Protein AF-A0A1C5FCP4-F1 (afdb_monomer)

Sequence (53 aa):
RMLVGGGLRLDHVDVLVAAGVDGFHIGGAARPGGWTHPVSVTAVQEWREALDT

Radius of gyration: 11.26 Å; Cα contacts (8 Å, |Δi|>4): 51; chains: 1; bounding box: 26×19×28 Å

Mean predicted aligned error: 2.34 Å

Solvent-accessible surface area (backbone atoms only — not comparable to full-atom values): 3373 Å² total; per-residue (Å²): 136,49,75,48,60,80,86,72,54,80,90,49,43,65,62,39,46,76,70,69,48,76,39,80,50,74,62,63,67,27,15,85,82,34,91,92,41,68,76,37,66,68,44,48,46,57,59,49,53,63,71,73,114

pLDDT: mean 95.87, std 3.47, range [78.19, 98.56]

Secondary structure (DSSP, 8-state):
--EEESS--GGGHHHHHHTT--EEE-SGGG-TT-TTSPPPHHHHHHHHHHHH-

Foldseek 3Di:
DDEDEDPDDLVCLVVCVVVVDDHYDDDVQQPVVDDVDDGDPVSVVSSVVSNVD

Structure (mmCIF, N/CA/C/O backbone):
data_AF-A0A1C5FCP4-F1
#
_entry.id   AF-A0A1C5FCP4-F1
#
loop_
_atom_site.group_PDB
_atom_site.id
_atom_site.type_symbol
_atom_site.label_atom_id
_atom_site.label_alt_id
_atom_site.label_comp_id
_atom_site.label_asym_id
_atom_site.label_entity_id
_atom_site.label_seq_id
_atom_site.pdbx_PDB_ins_code
_atom_site.Cartn_x
_atom_site.Cartn_y
_atom_site.Cartn_z
_atom_site.occupancy
_atom_site.B_iso_or_equiv
_atom_site.auth_seq_id
_atom_site.auth_comp_id
_atom_site.auth_asym_id
_atom_site.auth_atom_id
_atom_site.pdbx_PDB_model_num
ATOM 1 N N . ARG A 1 1 ? -1.304 -10.150 14.985 1.00 81.56 1 ARG A N 1
ATOM 2 C CA . ARG A 1 1 ? -0.732 -9.392 13.861 1.00 81.56 1 ARG A CA 1
ATOM 3 C C . ARG A 1 1 ? -0.873 -10.211 12.591 1.00 81.56 1 ARG A C 1
ATOM 5 O O . ARG A 1 1 ? -0.215 -11.242 12.473 1.00 81.56 1 ARG A O 1
ATOM 12 N N . MET A 1 2 ? -1.811 -9.824 11.732 1.00 92.00 2 MET A N 1
ATOM 13 C CA . MET A 1 2 ? -2.125 -10.463 10.456 1.00 92.00 2 MET A CA 1
ATOM 14 C C . MET A 1 2 ? -1.541 -9.604 9.336 1.00 92.00 2 MET A C 1
ATOM 16 O O . MET A 1 2 ? -1.846 -8.422 9.236 1.00 92.00 2 MET A O 1
ATOM 20 N N . LEU A 1 3 ? -0.702 -10.209 8.499 1.00 95.94 3 LEU A N 1
ATOM 21 C CA . LEU A 1 3 ? -0.117 -9.561 7.330 1.00 95.94 3 LEU A CA 1
ATOM 22 C C . LEU A 1 3 ? -0.785 -10.113 6.070 1.00 95.94 3 LEU A C 1
ATOM 24 O O . LEU A 1 3 ? -0.732 -11.322 5.839 1.00 95.94 3 LEU A O 1
ATOM 28 N N . VAL A 1 4 ? -1.377 -9.241 5.256 1.00 96.69 4 VAL A N 1
ATOM 29 C CA . VAL A 1 4 ? -1.988 -9.607 3.967 1.00 96.69 4 VAL A CA 1
ATOM 30 C C . VAL A 1 4 ? -1.173 -9.055 2.799 1.00 96.69 4 VAL A C 1
ATOM 32 O O . VAL A 1 4 ? -0.503 -8.031 2.918 1.00 96.69 4 VAL A O 1
ATOM 35 N N . GLY A 1 5 ? -1.202 -9.741 1.660 1.00 95.50 5 GLY A N 1
ATOM 36 C CA . GLY A 1 5 ? -0.429 -9.387 0.471 1.00 95.50 5 GLY A CA 1
ATOM 37 C C . GLY A 1 5 ? -0.849 -10.212 -0.743 1.00 95.50 5 GLY A C 1
ATOM 38 O O . GLY A 1 5 ? -1.718 -11.071 -0.642 1.00 95.50 5 GLY A O 1
ATOM 39 N N . GLY A 1 6 ? -0.203 -9.965 -1.885 1.00 92.69 6 GLY A N 1
ATOM 40 C CA . GLY A 1 6 ? -0.448 -10.706 -3.129 1.00 92.69 6 GLY A CA 1
ATOM 41 C C . GLY A 1 6 ? -1.602 -10.134 -3.954 1.00 92.69 6 GLY A C 1
ATOM 42 O O . GLY A 1 6 ? -2.741 -10.563 -3.835 1.00 92.69 6 GLY A O 1
ATOM 43 N N . GLY A 1 7 ? -1.297 -9.168 -4.826 1.00 93.94 7 GLY A N 1
ATOM 44 C CA . GLY A 1 7 ? -2.291 -8.569 -5.728 1.00 93.94 7 GLY A CA 1
ATOM 45 C C . GLY A 1 7 ? -3.242 -7.563 -5.070 1.00 93.94 7 GLY A C 1
ATOM 46 O O . GLY A 1 7 ? -4.264 -7.230 -5.666 1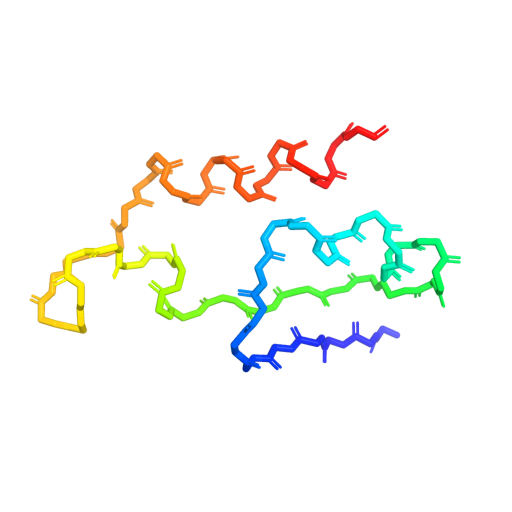.00 93.94 7 GLY A O 1
ATOM 47 N N . LEU A 1 8 ? -2.906 -7.078 -3.869 1.00 96.19 8 LEU A N 1
ATOM 48 C CA . LEU A 1 8 ? -3.642 -6.004 -3.206 1.00 96.19 8 LEU A CA 1
ATOM 49 C C . LEU A 1 8 ? -3.742 -4.767 -4.102 1.00 96.19 8 LEU A C 1
ATOM 51 O O . LEU A 1 8 ? -2.806 -4.425 -4.833 1.00 96.19 8 LEU A O 1
ATOM 55 N N . ARG A 1 9 ? -4.857 -4.059 -3.955 1.00 95.31 9 ARG A N 1
ATOM 56 C CA . ARG A 1 9 ? -5.105 -2.742 -4.540 1.00 95.31 9 ARG A CA 1
ATOM 57 C C . ARG A 1 9 ? -5.518 -1.757 -3.442 1.00 95.31 9 ARG A C 1
ATOM 59 O O . ARG A 1 9 ? -5.941 -2.182 -2.370 1.00 95.31 9 ARG A O 1
ATOM 66 N N . LEU A 1 10 ? -5.407 -0.455 -3.713 1.00 96.12 10 LEU A N 1
ATOM 67 C CA . LEU A 1 10 ? -5.761 0.598 -2.749 1.00 96.12 10 LEU A CA 1
ATOM 68 C C . LEU A 1 10 ? -7.228 0.509 -2.294 1.00 96.12 10 LEU A C 1
ATOM 70 O O . LEU A 1 10 ? -7.509 0.693 -1.117 1.00 96.12 10 LEU A O 1
ATOM 74 N N . ASP A 1 11 ? -8.148 0.121 -3.185 1.00 96.00 11 ASP A N 1
ATOM 75 C CA . ASP A 1 11 ? -9.577 -0.062 -2.877 1.00 96.00 11 ASP A CA 1
ATOM 76 C C . ASP A 1 11 ? -9.863 -1.221 -1.902 1.00 96.00 11 ASP A C 1
ATOM 78 O O . ASP A 1 11 ? -10.993 -1.382 -1.447 1.00 96.00 11 ASP A O 1
ATOM 82 N N . HIS A 1 12 ? -8.864 -2.043 -1.563 1.00 96.94 12 HIS A N 1
ATOM 83 C CA . HIS A 1 12 ? -9.001 -3.095 -0.551 1.00 96.94 12 HIS A CA 1
ATOM 84 C C . HIS A 1 12 ? -8.692 -2.621 0.868 1.00 96.94 12 HIS A C 1
ATOM 86 O O . HIS A 1 12 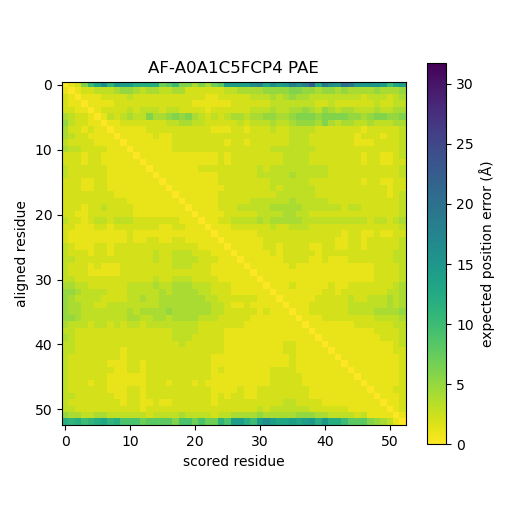? -9.012 -3.343 1.810 1.00 96.94 12 HIS A O 1
ATOM 92 N N . VAL A 1 13 ? -8.045 -1.466 1.043 1.00 96.31 13 VAL A N 1
ATOM 93 C CA . VAL A 1 13 ? -7.486 -1.065 2.342 1.00 96.31 13 VAL A CA 1
ATOM 94 C C . VAL A 1 13 ? -8.587 -0.871 3.384 1.00 96.31 13 VAL A C 1
ATOM 96 O O . VAL A 1 13 ? -8.573 -1.576 4.394 1.00 96.31 13 VAL A O 1
ATOM 99 N N . ASP A 1 14 ? -9.587 -0.034 3.104 1.00 95.81 14 ASP A N 1
ATOM 100 C CA . ASP A 1 14 ? -10.658 0.301 4.056 1.00 95.81 14 ASP A CA 1
ATOM 101 C 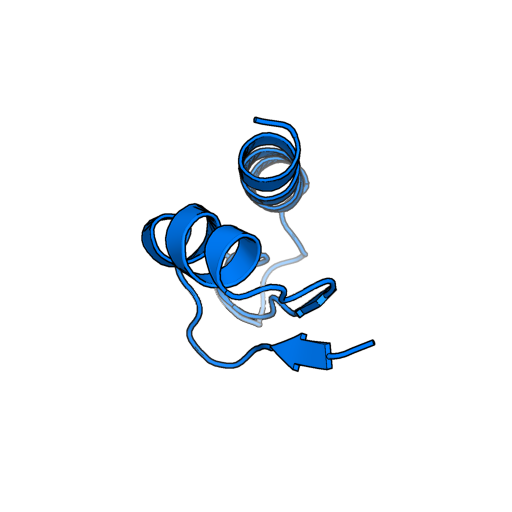C . ASP A 1 14 ? -11.384 -0.941 4.587 1.00 95.81 14 ASP A C 1
ATOM 103 O O . ASP A 1 14 ? -11.581 -1.104 5.793 1.00 95.81 14 ASP A O 1
ATOM 107 N N . VAL A 1 15 ? -11.749 -1.865 3.691 1.00 96.31 15 VAL A N 1
ATOM 108 C CA . VAL A 1 15 ? -12.476 -3.083 4.076 1.00 96.31 15 VAL A CA 1
ATOM 109 C C . VAL A 1 15 ? -11.606 -4.039 4.898 1.00 96.31 15 VAL A C 1
ATOM 111 O O . VAL A 1 15 ? -12.111 -4.699 5.805 1.00 96.31 15 VAL A O 1
ATOM 114 N N . LEU A 1 16 ? -10.298 -4.106 4.626 1.00 96.75 16 LEU A N 1
ATOM 115 C CA . LEU A 1 16 ? -9.369 -4.963 5.368 1.00 96.75 16 LEU A CA 1
ATOM 116 C C . LEU A 1 16 ? -9.042 -4.380 6.748 1.00 96.75 16 LEU A C 1
ATOM 118 O O . LEU A 1 16 ? -9.004 -5.129 7.726 1.00 96.75 16 LEU A O 1
ATOM 122 N N . VAL A 1 17 ? -8.873 -3.059 6.849 1.00 96.12 17 VAL A N 1
ATOM 123 C CA . VAL A 1 17 ? -8.720 -2.362 8.136 1.00 96.12 17 VAL A CA 1
ATOM 124 C C . VAL A 1 17 ? -9.974 -2.556 8.989 1.00 96.12 17 VAL A C 1
ATOM 126 O O . VAL A 1 17 ? -9.866 -2.968 10.145 1.00 96.12 17 VAL A O 1
ATOM 129 N N . ALA A 1 18 ? -11.168 -2.370 8.415 1.00 95.94 18 ALA A N 1
ATOM 130 C CA . ALA A 1 18 ? -12.434 -2.614 9.110 1.00 95.94 18 ALA A CA 1
ATOM 131 C C . ALA A 1 18 ? -12.596 -4.076 9.573 1.00 95.94 18 ALA A C 1
ATOM 133 O O . ALA A 1 18 ? -13.246 -4.340 10.585 1.00 95.94 18 ALA A O 1
ATOM 134 N N . ALA A 1 19 ? -11.974 -5.028 8.870 1.00 96.44 19 ALA A N 1
ATOM 135 C CA . ALA A 1 19 ? -11.928 -6.439 9.251 1.00 96.44 19 ALA A CA 1
ATOM 136 C C . ALA A 1 19 ? -10.856 -6.773 10.313 1.00 96.44 19 ALA A C 1
ATOM 138 O O . ALA A 1 19 ? -10.732 -7.933 10.711 1.00 96.44 19 ALA A O 1
ATOM 139 N N . GLY A 1 20 ? -10.086 -5.788 10.788 1.00 96.06 20 GLY A N 1
ATOM 140 C CA . GLY A 1 20 ? -9.073 -5.958 11.833 1.00 96.06 20 GLY A CA 1
ATOM 141 C C . GLY A 1 20 ? -7.690 -6.385 11.330 1.00 96.06 20 GLY A C 1
ATOM 142 O O . GLY A 1 20 ? -6.875 -6.863 12.124 1.00 96.06 20 GLY A O 1
ATOM 143 N N . VAL A 1 21 ? -7.404 -6.240 10.032 1.00 96.81 21 VAL A N 1
ATOM 144 C CA . VAL A 1 21 ? -6.056 -6.456 9.486 1.00 96.81 21 VAL A CA 1
ATOM 145 C C . VAL A 1 21 ? -5.135 -5.312 9.910 1.00 96.81 21 VAL A C 1
ATOM 147 O O . VAL A 1 21 ?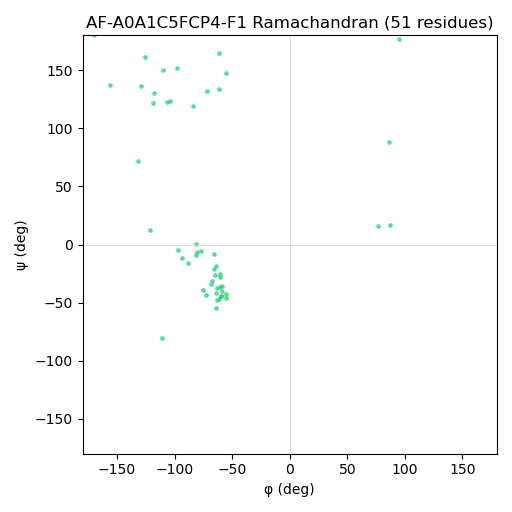 -5.468 -4.142 9.754 1.00 96.81 21 VAL A O 1
ATOM 150 N N . ASP A 1 22 ? -3.949 -5.654 10.414 1.00 94.38 22 ASP A N 1
ATOM 151 C CA . ASP A 1 22 ? -2.989 -4.708 11.001 1.00 94.38 22 ASP A CA 1
ATOM 152 C C . ASP A 1 22 ? -1.616 -4.711 10.293 1.00 94.38 22 ASP A C 1
ATOM 154 O O . ASP A 1 22 ? -0.628 -4.156 10.796 1.00 94.38 22 ASP A O 1
ATOM 158 N N . GLY A 1 23 ? -1.537 -5.336 9.113 1.00 96.44 23 GLY A N 1
ATOM 159 C CA . GLY A 1 23 ? -0.333 -5.397 8.293 1.00 96.44 23 GLY A CA 1
ATOM 160 C C . GLY A 1 23 ? -0.622 -5.631 6.810 1.00 96.44 23 GLY A C 1
ATOM 161 O O . GLY A 1 23 ? -1.393 -6.515 6.444 1.00 96.44 23 GLY A O 1
ATOM 162 N N . PHE A 1 24 ? 0.085 -4.893 5.950 1.00 97.19 24 PHE A N 1
ATOM 163 C CA . PHE A 1 24 ? -0.039 -4.957 4.492 1.00 97.19 24 PHE A CA 1
ATOM 164 C C . PHE A 1 24 ? 1.337 -5.131 3.836 1.00 97.19 24 PHE A C 1
ATOM 166 O O . PHE A 1 24 ? 2.307 -4.473 4.218 1.00 97.19 24 PHE A O 1
ATOM 173 N N . HIS A 1 25 ? 1.430 -6.017 2.845 1.00 97.06 25 HIS A N 1
ATOM 174 C CA . HIS A 1 25 ? 2.624 -6.237 2.033 1.00 97.06 25 HIS A CA 1
ATOM 175 C C . HIS A 1 25 ? 2.338 -5.933 0.561 1.00 97.06 25 HIS A C 1
ATOM 177 O O . HIS A 1 25 ? 1.502 -6.580 -0.075 1.00 97.06 25 HIS A O 1
ATOM 183 N N . ILE A 1 26 ? 3.102 -4.994 0.001 1.00 96.88 26 ILE A N 1
ATOM 184 C CA . ILE A 1 26 ? 3.039 -4.613 -1.409 1.00 96.88 26 ILE A CA 1
ATOM 185 C C . ILE A 1 26 ? 4.365 -4.894 -2.116 1.00 96.88 26 ILE A C 1
ATOM 187 O O . ILE A 1 26 ? 5.437 -4.519 -1.649 1.00 96.88 26 ILE A O 1
ATOM 191 N N . GLY A 1 27 ? 4.277 -5.561 -3.266 1.00 96.38 27 GLY A N 1
ATOM 192 C CA . GLY A 1 27 ? 5.409 -5.812 -4.160 1.00 96.38 27 GLY A CA 1
ATOM 193 C C . GLY A 1 27 ? 5.260 -5.016 -5.450 1.00 96.38 27 GLY A C 1
ATOM 194 O O . GLY A 1 27 ? 5.826 -3.936 -5.593 1.00 96.38 27 GLY A O 1
ATOM 195 N N . GLY A 1 28 ? 4.440 -5.532 -6.372 1.00 96.25 28 GLY A N 1
ATOM 196 C CA . GLY A 1 28 ? 4.174 -4.889 -7.664 1.00 96.25 28 GLY A CA 1
ATOM 197 C C . GLY A 1 28 ? 3.545 -3.499 -7.540 1.00 96.25 28 GLY A C 1
ATOM 198 O O . GLY A 1 28 ? 3.928 -2.598 -8.271 1.00 96.25 28 GLY A O 1
ATOM 199 N N . ALA A 1 29 ? 2.663 -3.280 -6.561 1.00 96.88 29 ALA A N 1
ATOM 200 C CA . ALA A 1 29 ? 2.058 -1.965 -6.346 1.00 96.88 29 ALA A CA 1
ATOM 201 C C . ALA A 1 29 ? 3.076 -0.888 -5.916 1.00 96.88 29 ALA A C 1
ATOM 203 O O . ALA A 1 29 ? 2.897 0.281 -6.229 1.00 96.88 29 ALA A O 1
ATOM 204 N N . ALA A 1 30 ? 4.191 -1.280 -5.287 1.00 97.94 30 ALA A N 1
ATOM 205 C CA . ALA A 1 30 ? 5.302 -0.374 -4.988 1.00 97.94 30 ALA A CA 1
ATOM 206 C C . ALA A 1 30 ? 6.234 -0.145 -6.200 1.00 97.94 30 ALA A C 1
ATOM 208 O O . ALA A 1 30 ? 7.163 0.660 -6.130 1.00 97.94 30 ALA A O 1
ATOM 209 N N . ARG A 1 31 ? 6.021 -0.868 -7.309 1.00 97.81 31 ARG A N 1
ATOM 210 C CA . ARG A 1 31 ? 6.824 -0.835 -8.541 1.00 97.81 31 ARG A CA 1
ATOM 211 C C . ARG A 1 31 ? 5.912 -0.696 -9.768 1.00 97.81 31 ARG A C 1
ATOM 213 O O . ARG A 1 31 ? 5.794 -1.643 -10.54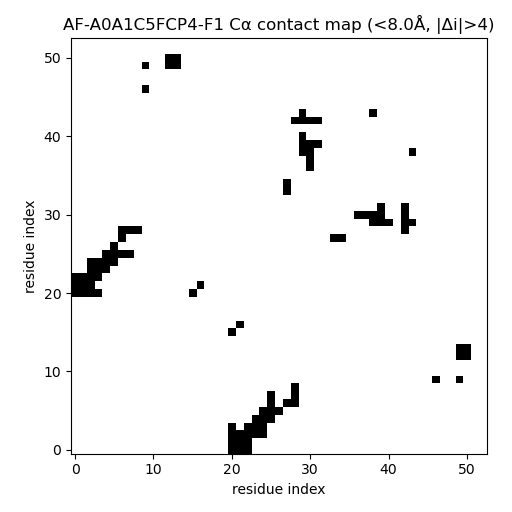6 1.00 97.81 31 ARG A O 1
ATOM 220 N N . PRO A 1 32 ? 5.297 0.476 -9.994 1.00 96.06 32 PRO A N 1
ATOM 221 C CA . PRO A 1 32 ? 4.403 0.684 -11.137 1.00 96.06 32 PRO A CA 1
ATOM 222 C C . PRO A 1 32 ? 5.096 0.493 -12.498 1.00 96.06 32 PRO A C 1
ATOM 224 O O . PRO A 1 32 ? 4.446 0.112 -13.464 1.00 96.06 32 PRO A O 1
ATOM 227 N N . GLY A 1 33 ? 6.420 0.687 -12.578 1.00 96.81 33 GLY A N 1
ATOM 228 C CA . GLY A 1 33 ? 7.214 0.369 -13.774 1.00 96.81 33 GLY A CA 1
ATOM 229 C C . GLY A 1 33 ? 7.510 -1.126 -13.969 1.00 96.81 33 GLY A C 1
ATOM 230 O O . GLY A 1 33 ? 8.079 -1.510 -14.983 1.00 96.81 33 GLY A O 1
ATOM 231 N N . GLY A 1 34 ? 7.146 -1.988 -13.019 1.00 96.81 34 GLY A N 1
ATOM 232 C CA . GLY A 1 34 ? 7.465 -3.415 -13.029 1.00 96.81 34 GLY A CA 1
ATOM 233 C C . GLY A 1 34 ? 8.731 -3.772 -12.243 1.00 96.81 34 GLY A C 1
ATOM 234 O O . GLY A 1 34 ? 9.429 -2.924 -11.691 1.00 96.81 34 GLY A O 1
ATOM 235 N N . TRP A 1 35 ? 9.028 -5.071 -12.169 1.00 96.19 35 TRP A N 1
ATOM 236 C CA . TRP A 1 35 ? 10.055 -5.630 -11.276 1.00 96.19 35 TRP A CA 1
ATOM 237 C C . TRP A 1 35 ? 11.495 -5.214 -11.594 1.00 96.19 35 TRP A C 1
ATOM 239 O O . TRP A 1 35 ? 12.348 -5.272 -10.712 1.00 96.19 35 TRP A O 1
ATOM 249 N N . THR A 1 36 ? 11.762 -4.770 -12.821 1.00 97.81 36 THR A N 1
ATOM 250 C CA . THR A 1 36 ? 13.068 -4.241 -13.243 1.00 97.81 36 THR A CA 1
ATOM 251 C C . THR A 1 36 ? 13.283 -2.781 -12.840 1.00 97.81 36 THR A C 1
ATOM 253 O O . THR A 1 36 ? 14.393 -2.272 -12.972 1.00 97.81 36 THR A O 1
ATOM 256 N N . HIS A 1 37 ? 12.248 -2.100 -12.340 1.00 97.62 37 HIS A N 1
ATOM 257 C CA . HIS A 1 37 ? 12.315 -0.714 -11.889 1.00 97.62 37 HIS A CA 1
ATOM 258 C C . HIS A 1 37 ? 12.482 -0.634 -10.364 1.00 97.62 37 HIS A C 1
ATOM 260 O O . HIS A 1 37 ? 12.041 -1.536 -9.635 1.00 97.62 37 HIS A O 1
ATOM 266 N N . PRO A 1 38 ? 13.116 0.435 -9.842 1.00 98.06 38 PRO A N 1
ATOM 267 C CA . PRO A 1 38 ? 13.211 0.656 -8.403 1.00 98.06 38 PRO A CA 1
ATOM 268 C C . PRO A 1 38 ? 11.823 0.813 -7.764 1.00 98.06 38 PRO A C 1
ATOM 270 O O . PRO A 1 38 ? 10.817 1.029 -8.441 1.00 98.06 38 PRO A O 1
ATOM 273 N N . VAL A 1 39 ? 11.777 0.701 -6.436 1.00 98.31 39 VAL A N 1
ATOM 274 C CA . VAL A 1 39 ? 10.576 1.049 -5.668 1.00 98.31 39 VAL A CA 1
ATOM 275 C C . VAL A 1 39 ? 10.269 2.531 -5.882 1.00 98.31 39 VAL A C 1
ATOM 277 O O . VAL A 1 39 ? 11.169 3.367 -5.795 1.0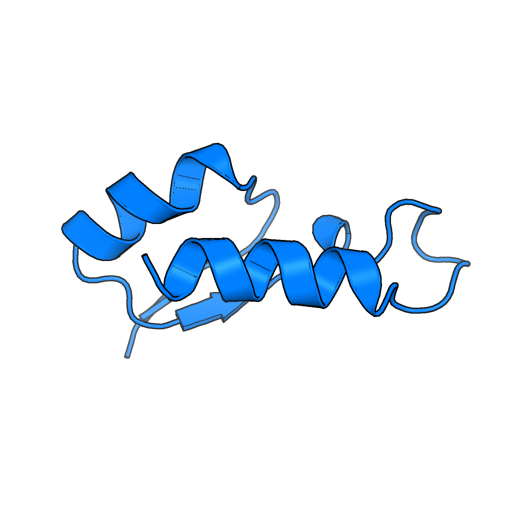0 98.31 39 VAL A O 1
ATOM 280 N N . SER A 1 40 ? 9.006 2.851 -6.151 1.00 98.44 40 SER A N 1
ATOM 281 C CA . SER A 1 40 ? 8.528 4.228 -6.257 1.00 98.44 40 SER A CA 1
ATOM 282 C C . SER A 1 40 ? 8.196 4.772 -4.870 1.00 98.44 40 SER A C 1
ATOM 284 O O . SER A 1 40 ? 7.309 4.252 -4.196 1.00 98.44 40 SER A O 1
ATOM 286 N N . VAL A 1 41 ? 8.889 5.836 -4.454 1.00 98.56 41 VAL A N 1
ATOM 287 C CA . VAL A 1 41 ? 8.596 6.542 -3.193 1.00 98.56 41 VAL A CA 1
ATOM 288 C C . VAL A 1 41 ? 7.165 7.075 -3.200 1.00 98.56 41 VAL A C 1
ATOM 290 O O . VAL A 1 41 ? 6.447 6.875 -2.228 1.00 98.56 41 VAL A O 1
ATOM 293 N N . THR A 1 42 ? 6.734 7.668 -4.316 1.00 98.50 42 THR A N 1
ATOM 294 C CA . THR A 1 42 ? 5.370 8.180 -4.489 1.00 98.50 42 THR A CA 1
ATOM 295 C C . THR A 1 42 ? 4.330 7.075 -4.336 1.00 98.50 42 THR A C 1
ATOM 297 O O . THR A 1 42 ? 3.376 7.248 -3.592 1.00 98.50 42 THR A O 1
ATOM 300 N N . ALA A 1 43 ? 4.550 5.900 -4.937 1.00 97.94 43 ALA A N 1
ATOM 301 C CA . ALA A 1 43 ? 3.612 4.788 -4.778 1.00 97.94 43 ALA A CA 1
ATOM 302 C C . ALA A 1 43 ? 3.547 4.321 -3.315 1.00 97.94 43 ALA A C 1
ATOM 304 O O . ALA A 1 43 ? 2.473 4.081 -2.785 1.00 97.94 43 ALA A O 1
ATOM 305 N N . VAL A 1 44 ? 4.683 4.224 -2.617 1.00 98.06 44 VAL A N 1
ATOM 306 C CA . VAL A 1 44 ? 4.675 3.859 -1.189 1.00 98.06 44 VAL A CA 1
ATOM 307 C C . VAL A 1 44 ? 3.944 4.907 -0.339 1.00 98.06 44 VAL A C 1
ATOM 309 O O . VAL A 1 44 ? 3.246 4.529 0.599 1.00 98.06 44 VAL A O 1
ATOM 312 N N . GLN A 1 45 ? 4.076 6.196 -0.665 1.00 98.25 45 GLN A N 1
ATOM 313 C CA . GLN A 1 45 ? 3.353 7.276 0.013 1.00 98.25 45 GLN A CA 1
ATOM 314 C C . GLN A 1 45 ? 1.839 7.153 -0.176 1.00 98.25 45 GLN A C 1
ATOM 316 O O . GLN A 1 45 ? 1.131 7.150 0.822 1.00 98.25 45 GLN A O 1
ATOM 321 N N . GLU A 1 46 ? 1.356 6.935 -1.402 1.00 97.62 46 GLU A N 1
ATOM 322 C CA . GLU A 1 46 ? -0.079 6.735 -1.680 1.00 97.62 46 GLU A CA 1
ATOM 323 C C . GLU A 1 46 ? -0.668 5.579 -0.852 1.00 97.62 46 GLU A C 1
ATOM 325 O O . GLU A 1 46 ? -1.744 5.688 -0.266 1.00 97.62 46 GLU A O 1
ATOM 330 N N . TRP A 1 47 ? 0.069 4.471 -0.741 1.00 97.50 47 TRP A N 1
ATOM 331 C CA . TRP A 1 47 ? -0.333 3.335 0.093 1.00 97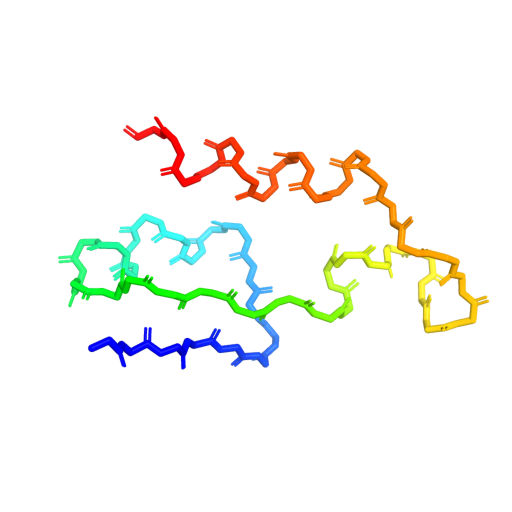.50 47 TRP A CA 1
ATOM 332 C C . TRP A 1 47 ? -0.308 3.638 1.586 1.00 97.50 47 TRP A C 1
ATOM 334 O O . TRP A 1 47 ? -1.093 3.059 2.337 1.00 97.50 47 TRP A O 1
ATOM 344 N N . ARG A 1 48 ? 0.600 4.508 2.035 1.00 97.19 48 ARG A N 1
ATOM 345 C CA . ARG A 1 48 ? 0.642 4.922 3.435 1.00 97.19 48 ARG A CA 1
ATOM 346 C C . ARG A 1 48 ? -0.512 5.859 3.769 1.00 97.19 48 ARG A C 1
ATOM 348 O O . ARG A 1 48 ? -1.135 5.667 4.804 1.00 97.19 48 ARG A O 1
ATOM 355 N N . GLU A 1 49 ? -0.806 6.814 2.896 1.00 97.00 49 GLU A N 1
ATOM 356 C CA . GLU A 1 49 ? -1.912 7.760 3.066 1.00 97.00 49 GLU A CA 1
ATOM 357 C C . GLU A 1 49 ? -3.256 7.033 3.182 1.00 97.00 49 GLU A C 1
ATOM 359 O O . GLU A 1 49 ? -4.040 7.360 4.065 1.00 97.00 49 GLU A O 1
ATOM 364 N N . ALA A 1 50 ? -3.476 5.977 2.392 1.00 95.50 50 ALA A N 1
ATOM 365 C CA . ALA A 1 50 ? -4.678 5.144 2.492 1.00 95.50 50 ALA A CA 1
ATOM 366 C C . ALA A 1 50 ? -4.824 4.390 3.833 1.00 95.50 50 ALA A C 1
ATOM 368 O O . ALA A 1 50 ? -5.908 3.925 4.156 1.00 95.50 50 ALA A O 1
ATOM 369 N N . LEU A 1 51 ? -3.745 4.226 4.607 1.00 94.44 51 LEU A N 1
ATOM 370 C CA . LEU A 1 51 ? -3.785 3.619 5.947 1.00 94.44 51 LEU A CA 1
ATOM 371 C C . LEU A 1 51 ? -3.935 4.651 7.070 1.00 94.44 51 LEU A C 1
ATOM 373 O O . LEU A 1 51 ? -4.130 4.261 8.220 1.00 94.44 51 LEU A O 1
ATOM 377 N N . ASP A 1 52 ? -3.766 5.935 6.756 1.00 93.44 52 ASP A N 1
ATOM 378 C CA . ASP A 1 52 ? -3.787 7.034 7.723 1.00 93.44 52 ASP A CA 1
ATOM 379 C C . ASP A 1 52 ? -5.150 7.742 7.801 1.00 93.44 52 ASP A C 1
ATOM 381 O O . ASP A 1 52 ? -5.330 8.618 8.651 1.00 93.44 52 ASP A O 1
ATOM 385 N N . THR A 1 53 ? -6.095 7.364 6.937 1.00 78.19 53 THR A N 1
ATOM 386 C CA . THR A 1 53 ? -7.504 7.789 6.957 1.00 78.19 53 THR A CA 1
ATOM 387 C C . THR A 1 53 ? -8.338 6.947 7.912 1.00 78.19 53 THR A C 1
ATOM 389 O O . THR A 1 53 ? -9.138 7.546 8.665 1.00 78.19 53 THR A O 1
#

Nearest PDB structures (foldseek):
  2v81-assembly1_A  TM=5.775E-01  e=9.055E-01  Escherichia coli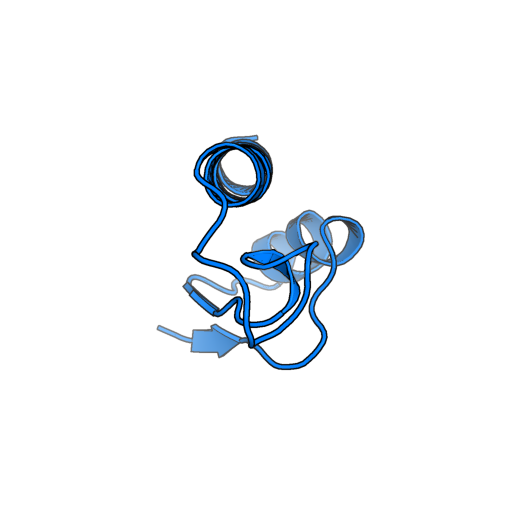
  2w0u-assembly4_D  TM=6.146E-01  e=2.898E+00  Homo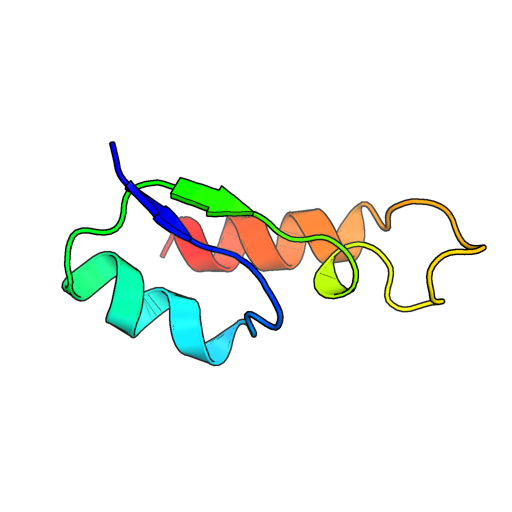 sapiens
  3ceu-assembly2_B  TM=7.040E-01  e=6.589E+00  Bacteroides thetaiotaomicron VPI-5482